Protein AF-A0A430FH25-F1 (afdb_monomer_lite)

Structure (mmCIF, N/CA/C/O backbone):
data_AF-A0A430FH25-F1
#
_entry.id   AF-A0A430FH25-F1
#
loop_
_atom_site.group_PDB
_atom_site.id
_atom_site.type_symbol
_atom_site.label_atom_id
_atom_site.label_alt_id
_atom_site.label_comp_id
_atom_site.label_asym_id
_atom_site.label_entity_id
_atom_site.label_seq_id
_atom_site.pdbx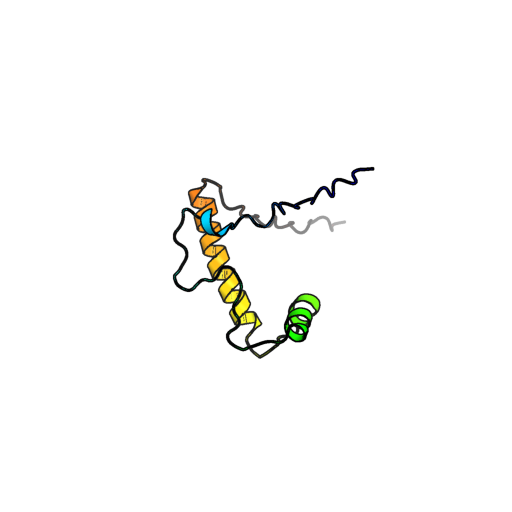_PDB_ins_code
_atom_site.Cartn_x
_atom_site.Cartn_y
_atom_site.Cartn_z
_atom_site.occupancy
_atom_site.B_iso_or_equiv
_atom_site.auth_seq_id
_atom_site.auth_comp_id
_atom_site.auth_asym_id
_atom_site.auth_atom_id
_atom_site.pdbx_PDB_model_num
ATOM 1 N N . MET A 1 1 ? -49.454 -2.433 -29.556 1.00 39.72 1 MET A N 1
ATOM 2 C CA . MET A 1 1 ? -48.746 -1.836 -28.406 1.00 39.72 1 MET A CA 1
ATOM 3 C C . MET A 1 1 ? -47.627 -2.798 -28.025 1.00 39.72 1 MET A C 1
ATOM 5 O O . MET A 1 1 ? -47.876 -3.737 -27.289 1.00 39.72 1 MET A O 1
ATOM 9 N N . TYR A 1 2 ? -46.444 -2.655 -28.626 1.00 41.56 2 TYR A N 1
ATOM 10 C CA . TYR A 1 2 ? -45.268 -3.454 -28.270 1.00 41.56 2 TYR A CA 1
ATOM 11 C C . TYR A 1 2 ? -44.275 -2.515 -27.600 1.00 41.56 2 TYR A C 1
ATOM 13 O O . TYR A 1 2 ? -43.687 -1.654 -28.246 1.00 41.56 2 TYR A O 1
ATOM 21 N N . MET A 1 3 ? -44.169 -2.633 -26.281 1.00 42.53 3 MET A N 1
ATOM 22 C CA . MET A 1 3 ? -43.205 -1.899 -25.476 1.00 42.53 3 MET A CA 1
ATOM 23 C C . MET A 1 3 ? -41.947 -2.767 -25.425 1.00 42.53 3 MET A C 1
ATOM 25 O O . MET A 1 3 ? -41.822 -3.651 -24.579 1.00 42.53 3 MET A O 1
ATOM 29 N N . GLY A 1 4 ? -41.072 -2.593 -26.417 1.00 46.38 4 GLY A N 1
ATOM 30 C CA . GLY A 1 4 ? -39.753 -3.214 -26.414 1.00 46.38 4 GLY A CA 1
ATOM 31 C C . GLY A 1 4 ? -38.969 -2.655 -25.235 1.00 46.38 4 GLY A C 1
ATOM 32 O O . GLY A 1 4 ? -38.651 -1.469 -25.211 1.00 46.38 4 GLY A O 1
ATOM 33 N N . LYS A 1 5 ? -38.713 -3.485 -24.223 1.00 55.69 5 LYS A N 1
ATOM 34 C CA . LYS A 1 5 ? -37.816 -3.120 -23.129 1.00 55.69 5 LYS A CA 1
ATOM 35 C C . LYS A 1 5 ? -36.400 -3.171 -23.688 1.00 55.69 5 LYS A C 1
ATOM 37 O O . LYS A 1 5 ? -35.838 -4.250 -23.837 1.00 55.69 5 LYS A O 1
ATOM 42 N N . ALA A 1 6 ? -35.870 -2.014 -24.068 1.00 56.72 6 ALA A N 1
ATOM 43 C CA . ALA A 1 6 ? -34.454 -1.876 -24.353 1.00 56.72 6 ALA A CA 1
ATOM 44 C C . ALA A 1 6 ? -33.706 -2.055 -23.027 1.00 56.72 6 ALA A C 1
ATOM 46 O O . ALA A 1 6 ? -33.765 -1.192 -22.152 1.00 56.72 6 ALA A O 1
ATOM 47 N N . THR A 1 7 ? -33.070 -3.209 -22.850 1.00 51.25 7 THR A N 1
ATOM 48 C CA . THR A 1 7 ? -32.111 -3.414 -21.769 1.00 51.25 7 THR A CA 1
ATOM 49 C C . THR A 1 7 ? -30.874 -2.603 -22.126 1.00 51.25 7 THR A C 1
ATOM 51 O O . THR A 1 7 ? -30.126 -2.975 -23.025 1.00 51.25 7 THR A O 1
ATOM 54 N N . VAL A 1 8 ? -30.704 -1.455 -21.476 1.00 52.00 8 VAL A N 1
ATOM 55 C CA . VAL A 1 8 ? -29.465 -0.684 -21.563 1.00 52.00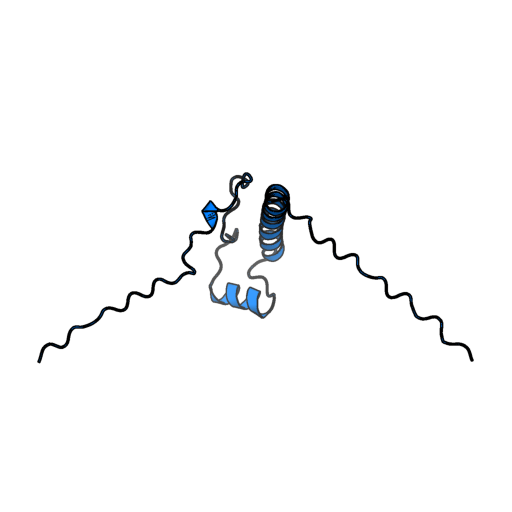 8 VAL A CA 1
ATOM 56 C C . VAL A 1 8 ? -28.444 -1.422 -20.708 1.00 52.00 8 VAL A C 1
ATOM 58 O O . VAL A 1 8 ? -28.536 -1.416 -19.483 1.00 52.00 8 VAL A O 1
ATOM 61 N N . VAL A 1 9 ? -27.533 -2.132 -21.366 1.00 58.00 9 VAL A N 1
ATOM 62 C CA . VAL A 1 9 ? -26.324 -2.652 -20.733 1.00 58.00 9 VAL A CA 1
ATOM 63 C C . VAL A 1 9 ? -25.346 -1.487 -20.706 1.00 58.00 9 VAL A C 1
ATOM 65 O O . VAL A 1 9 ? -24.955 -0.983 -21.757 1.00 58.00 9 VAL A O 1
ATOM 68 N N . PHE A 1 10 ? -25.039 -0.999 -19.509 1.00 52.22 10 PHE A N 1
ATOM 69 C CA . PHE A 1 10 ? -23.942 -0.065 -19.314 1.00 52.22 10 PHE A CA 1
ATOM 70 C C . PHE A 1 10 ? -22.665 -0.903 -19.316 1.00 52.22 10 PHE A C 1
ATOM 72 O O . PHE A 1 10 ? -22.380 -1.590 -18.340 1.00 52.22 10 PHE A O 1
ATOM 79 N N . ASP A 1 11 ? -21.964 -0.907 -20.447 1.00 53.72 11 ASP A N 1
ATOM 80 C CA . ASP A 1 11 ? -20.556 -1.295 -20.493 1.00 53.72 11 ASP A CA 1
ATOM 81 C C . ASP A 1 11 ? -19.813 -0.187 -1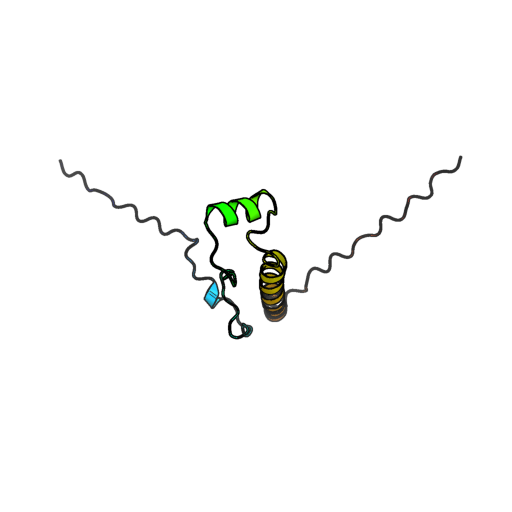9.740 1.00 53.72 11 ASP A C 1
ATOM 83 O O . ASP A 1 11 ? -19.638 0.916 -20.261 1.00 53.72 11 ASP A O 1
ATOM 87 N N . ASP A 1 12 ? -19.537 -0.414 -18.456 1.00 51.12 12 ASP A N 1
ATOM 88 C CA . ASP A 1 12 ? -18.773 0.524 -17.646 1.00 51.12 12 ASP A CA 1
ATOM 89 C C . ASP A 1 12 ? -17.307 0.429 -18.107 1.00 51.12 12 ASP A C 1
ATOM 91 O O . ASP A 1 12 ? -16.666 -0.603 -17.881 1.00 51.12 12 ASP A O 1
ATOM 95 N N . PRO A 1 13 ? -16.751 1.457 -18.781 1.00 50.62 13 PRO A N 1
ATOM 96 C CA . PRO A 1 13 ? -15.395 1.396 -19.329 1.00 50.62 13 PRO A CA 1
ATOM 97 C C . PRO A 1 13 ? -14.318 1.290 -18.237 1.00 50.62 13 PRO A C 1
ATOM 99 O O . PRO A 1 13 ? -13.141 1.126 -18.550 1.00 50.62 13 PRO A O 1
ATOM 102 N N . ASN A 1 14 ? -14.712 1.363 -16.963 1.00 51.94 14 ASN A N 1
ATOM 103 C CA . ASN A 1 14 ? -13.839 1.214 -15.811 1.00 51.94 14 ASN A CA 1
ATOM 104 C C . ASN A 1 14 ? -13.694 -0.244 -15.335 1.00 51.94 14 ASN A C 1
ATOM 106 O O . ASN A 1 14 ? -13.029 -0.491 -14.338 1.00 51.94 14 ASN A O 1
ATOM 110 N N . THR A 1 15 ? -14.288 -1.213 -16.046 1.00 46.53 15 THR A N 1
ATOM 111 C CA . THR A 1 15 ? -13.998 -2.656 -15.894 1.00 46.53 15 THR A CA 1
ATOM 112 C C . THR A 1 15 ? -12.993 -3.160 -16.932 1.00 46.53 15 THR A C 1
ATOM 114 O O . THR A 1 15 ? -13.000 -4.328 -17.315 1.00 46.53 15 THR A O 1
ATOM 117 N N . THR A 1 16 ? -12.100 -2.280 -17.396 1.00 45.50 16 THR A N 1
ATOM 118 C CA . THR A 1 16 ? -10.839 -2.759 -17.965 1.00 45.50 16 THR A CA 1
ATOM 119 C C . THR A 1 16 ? -10.023 -3.311 -16.805 1.00 45.50 16 THR A C 1
ATOM 121 O O . THR A 1 16 ? -9.543 -2.555 -15.968 1.00 45.50 16 THR A O 1
ATOM 124 N N . ASP A 1 17 ? -9.932 -4.633 -16.752 1.00 48.50 17 ASP A N 1
ATOM 125 C CA . ASP A 1 17 ? -8.911 -5.420 -16.063 1.00 48.50 17 ASP A CA 1
ATOM 126 C C . ASP A 1 17 ? -7.515 -4.868 -16.448 1.00 48.50 17 ASP A C 1
ATOM 128 O O . ASP A 1 17 ? -6.888 -5.320 -17.405 1.00 48.50 17 ASP A O 1
ATOM 132 N N . GLN A 1 18 ? -7.078 -3.789 -15.781 1.00 51.28 18 GLN A N 1
ATOM 133 C CA . GLN A 1 18 ? -5.805 -3.082 -16.027 1.00 51.28 18 GLN A CA 1
ATOM 134 C C . GLN A 1 18 ? -4.581 -3.916 -15.613 1.00 51.28 18 GLN A C 1
ATOM 136 O O . GLN A 1 18 ? -3.440 -3.541 -15.885 1.00 51.28 18 GLN A O 1
ATOM 141 N N . SER A 1 19 ? -4.812 -5.081 -15.009 1.00 50.94 19 SER A N 1
ATOM 142 C CA . SER A 1 19 ? -3.824 -6.094 -14.635 1.00 50.94 19 SER A CA 1
ATOM 143 C C . SER A 1 19 ? -2.930 -6.522 -15.795 1.00 50.94 19 SER A C 1
ATOM 145 O O . SER A 1 19 ? -1.797 -6.955 -15.587 1.00 50.94 19 SER A O 1
ATOM 147 N N . ASN A 1 20 ? -3.442 -6.427 -17.027 1.00 54.28 20 ASN A N 1
ATOM 148 C CA . ASN A 1 20 ? -2.782 -6.930 -18.230 1.00 54.28 20 ASN A CA 1
ATOM 149 C C . ASN A 1 20 ? -1.907 -5.900 -18.967 1.00 54.28 20 ASN A C 1
ATOM 151 O O . ASN A 1 20 ? -1.321 -6.249 -19.993 1.00 54.28 20 ASN A O 1
ATOM 155 N N . ASP A 1 21 ? -1.778 -4.667 -18.463 1.00 71.06 21 ASP A N 1
ATOM 156 C CA . ASP A 1 21 ? -1.048 -3.600 -19.167 1.00 71.06 21 ASP A CA 1
ATOM 157 C C . ASP A 1 21 ? 0.440 -3.482 -18.771 1.00 71.06 21 ASP A C 1
ATOM 159 O O . ASP A 1 21 ? 1.208 -2.803 -19.456 1.00 71.06 21 ASP A O 1
ATOM 163 N N . TYR A 1 22 ? 0.892 -4.167 -17.711 1.00 81.75 22 TYR A N 1
ATOM 164 C CA . TYR A 1 22 ? 2.305 -4.150 -17.314 1.00 81.75 22 TYR A CA 1
ATOM 165 C C . TYR A 1 22 ? 3.146 -5.101 -18.173 1.00 81.75 22 TYR A C 1
ATOM 167 O O . TYR A 1 22 ? 2.918 -6.309 -18.230 1.00 81.75 22 TYR A O 1
ATOM 175 N N . THR A 1 23 ? 4.180 -4.558 -18.813 1.00 88.50 23 THR A N 1
ATOM 176 C CA . THR A 1 23 ? 5.192 -5.328 -19.554 1.00 88.50 23 THR A CA 1
ATOM 177 C C . THR A 1 23 ? 6.383 -5.712 -18.677 1.00 88.50 23 THR A C 1
ATOM 179 O O . THR A 1 23 ? 7.148 -6.617 -19.023 1.00 88.50 23 THR A O 1
ATOM 182 N N . VAL A 1 24 ? 6.542 -5.044 -17.532 1.00 90.00 24 VAL A N 1
ATOM 183 C CA . VAL A 1 24 ? 7.539 -5.372 -16.507 1.00 90.00 24 VAL A CA 1
ATOM 184 C C . VAL A 1 24 ? 7.022 -6.457 -15.553 1.00 90.00 24 VAL A C 1
ATOM 186 O O . VAL A 1 24 ? 5.819 -6.552 -15.317 1.00 90.00 24 VAL A O 1
ATOM 189 N N . PRO A 1 25 ? 7.907 -7.291 -14.975 1.00 90.94 25 PRO A N 1
ATOM 190 C CA . PRO A 1 25 ? 7.484 -8.324 -14.036 1.00 90.94 25 PRO A CA 1
ATOM 191 C C . PRO A 1 25 ? 6.931 -7.716 -12.740 1.00 90.94 25 PRO A C 1
ATOM 193 O O . PRO A 1 25 ? 7.593 -6.896 -12.100 1.00 90.94 25 PRO A O 1
ATOM 196 N N . ILE A 1 26 ? 5.750 -8.180 -12.330 1.00 91.56 26 ILE A N 1
ATOM 197 C CA . ILE A 1 26 ? 5.134 -7.854 -11.039 1.00 91.56 26 ILE A CA 1
ATOM 198 C C . ILE A 1 26 ? 5.673 -8.834 -9.977 1.00 91.56 26 ILE A C 1
ATOM 200 O O . ILE A 1 26 ? 5.720 -10.040 -10.243 1.00 91.56 26 ILE A O 1
ATOM 204 N N . PRO A 1 27 ? 6.113 -8.363 -8.794 1.00 91.12 27 PRO A N 1
ATOM 205 C CA . PRO A 1 27 ? 6.574 -9.230 -7.712 1.00 91.12 27 PRO A CA 1
ATOM 206 C C . PRO A 1 27 ? 5.533 -10.277 -7.294 1.00 91.12 27 PRO A C 1
ATOM 208 O O . PRO A 1 27 ? 4.345 -9.980 -7.181 1.00 91.12 27 PRO A O 1
ATOM 211 N N . GLU A 1 28 ? 5.985 -11.501 -7.005 1.00 88.25 28 GLU A N 1
ATOM 212 C CA . GLU A 1 28 ? 5.098 -12.552 -6.499 1.00 88.25 28 GLU A CA 1
ATOM 213 C C . GLU A 1 28 ? 4.460 -12.132 -5.167 1.00 88.25 28 GLU A C 1
ATOM 215 O O . GLU A 1 28 ? 5.154 -11.744 -4.226 1.00 88.25 28 GLU A O 1
ATOM 220 N N . GLY A 1 29 ? 3.132 -12.234 -5.085 1.00 87.00 29 GLY A N 1
ATOM 221 C CA . GLY A 1 29 ? 2.365 -11.870 -3.891 1.00 87.00 29 GLY A CA 1
ATOM 222 C C . GLY A 1 29 ? 2.010 -10.385 -3.777 1.00 87.00 29 GLY A C 1
ATOM 223 O O . GLY A 1 29 ? 1.330 -10.023 -2.821 1.00 87.00 29 GLY A O 1
ATOM 224 N N . LEU A 1 30 ? 2.413 -9.535 -4.729 1.00 92.25 30 LEU A N 1
ATOM 225 C CA . LEU A 1 30 ? 1.897 -8.171 -4.819 1.00 92.25 30 LEU A CA 1
ATOM 226 C C . LEU A 1 30 ? 0.516 -8.193 -5.484 1.00 92.25 30 LEU A C 1
ATOM 228 O O . LEU A 1 30 ? 0.396 -8.394 -6.690 1.00 92.25 30 LEU A O 1
ATOM 232 N N . THR A 1 31 ? -0.526 -8.025 -4.679 1.00 91.88 31 THR A N 1
ATOM 233 C CA . THR A 1 31 ? -1.919 -7.986 -5.132 1.00 91.88 31 THR A CA 1
ATOM 234 C C . THR A 1 31 ? -2.285 -6.606 -5.673 1.00 91.88 31 THR A C 1
ATOM 236 O O . THR A 1 31 ? -1.757 -5.588 -5.219 1.00 91.88 31 THR A O 1
ATOM 239 N N . GLU A 1 32 ? -3.207 -6.562 -6.634 1.00 88.62 32 GLU A N 1
ATOM 240 C CA . GLU A 1 32 ? -3.717 -5.311 -7.220 1.00 88.62 32 GLU A CA 1
ATOM 241 C C . GLU A 1 32 ? -4.511 -4.464 -6.232 1.00 88.62 32 GLU A C 1
ATOM 243 O O . GLU A 1 32 ? -4.473 -3.240 -6.291 1.00 88.62 32 GLU A O 1
ATOM 248 N N . GLU A 1 33 ? -5.216 -5.119 -5.315 1.00 90.81 33 GLU A N 1
ATOM 249 C CA . GLU A 1 33 ? -5.887 -4.479 -4.194 1.00 90.81 33 GLU A CA 1
ATOM 250 C C . GLU A 1 33 ? -5.062 -4.702 -2.928 1.00 90.81 33 GLU A C 1
ATOM 252 O O . GLU A 1 33 ? -4.447 -5.756 -2.747 1.00 90.81 33 GLU A O 1
ATOM 257 N N . PHE A 1 34 ? -5.044 -3.717 -2.030 1.00 92.88 34 PHE A N 1
ATOM 258 C CA . PHE A 1 34 ? -4.393 -3.884 -0.737 1.00 92.88 34 PHE A CA 1
ATOM 259 C C . PHE A 1 34 ? -5.165 -4.894 0.127 1.00 92.88 34 PHE A C 1
ATOM 261 O O . PHE A 1 34 ? -6.301 -4.637 0.531 1.00 92.88 34 PHE A O 1
ATOM 268 N N . GLU A 1 35 ? -4.522 -6.017 0.457 1.00 93.31 35 GLU A N 1
ATOM 269 C CA . GLU A 1 35 ? -5.045 -7.016 1.390 1.00 93.31 35 GLU A CA 1
ATOM 270 C C . GLU A 1 35 ? -4.414 -6.834 2.785 1.00 93.31 35 GLU A C 1
ATOM 272 O O . GLU A 1 35 ? -3.247 -7.185 2.986 1.00 93.31 35 GLU A O 1
ATOM 277 N N . PRO A 1 36 ? -5.149 -6.295 3.776 1.00 93.56 36 PRO A N 1
ATOM 278 C CA . PRO A 1 36 ? -4.614 -6.098 5.119 1.00 93.56 36 PRO A CA 1
ATOM 279 C C . PRO A 1 36 ? -4.349 -7.430 5.827 1.00 93.56 36 PRO A C 1
ATOM 281 O O . PRO A 1 36 ? -5.116 -8.388 5.697 1.00 93.56 36 PRO A O 1
ATOM 284 N N . SER A 1 37 ? -3.309 -7.477 6.663 1.00 94.69 37 SER A N 1
ATOM 285 C CA . SER A 1 37 ? -2.939 -8.694 7.401 1.00 94.69 37 SER A CA 1
ATOM 286 C C . SER A 1 37 ? -3.992 -9.145 8.419 1.00 94.69 37 SER A C 1
ATOM 288 O O . SER A 1 37 ? -4.042 -10.320 8.793 1.00 94.69 37 SER A O 1
ATOM 290 N N . HIS A 1 38 ? -4.841 -8.220 8.875 1.00 94.06 38 HIS A N 1
ATOM 291 C CA . HIS A 1 38 ? -5.952 -8.503 9.775 1.00 94.06 38 HIS A CA 1
ATOM 292 C C . HIS A 1 38 ? -7.286 -8.128 9.128 1.00 94.06 38 HIS A C 1
ATOM 294 O O . HIS A 1 38 ? -7.380 -7.115 8.432 1.00 94.06 38 HIS A O 1
ATOM 300 N N . PRO A 1 39 ? -8.360 -8.887 9.410 1.00 94.94 39 PRO A N 1
ATOM 301 C CA . PRO A 1 39 ? -9.683 -8.537 8.933 1.00 94.94 39 PRO A CA 1
ATOM 302 C C . PRO A 1 39 ? -10.123 -7.208 9.542 1.00 94.94 39 PRO A C 1
ATOM 304 O O . PRO A 1 39 ? -10.048 -6.983 10.753 1.00 94.94 39 PRO A O 1
ATOM 307 N N . ILE A 1 40 ? -10.651 -6.351 8.686 1.00 95.31 40 ILE A N 1
ATOM 308 C CA . ILE A 1 40 ? -11.146 -5.028 9.037 1.00 95.31 40 ILE A CA 1
ATOM 309 C C . ILE A 1 40 ? -12.603 -4.896 8.616 1.00 95.31 40 ILE A C 1
ATOM 311 O O . ILE A 1 40 ? -13.075 -5.527 7.671 1.00 95.31 40 ILE A O 1
ATOM 315 N N . THR A 1 41 ? -13.347 -4.064 9.330 1.00 96.31 41 THR A N 1
ATOM 316 C CA . THR A 1 41 ? -14.729 -3.759 8.955 1.00 96.31 41 THR A CA 1
ATOM 317 C C . THR A 1 41 ? -14.782 -2.607 7.947 1.00 96.31 41 THR A C 1
ATOM 319 O O . THR A 1 41 ? -13.934 -1.714 8.001 1.00 96.31 41 THR A O 1
ATOM 322 N N . PRO A 1 42 ? -15.837 -2.514 7.117 1.00 95.88 42 PRO A N 1
ATOM 323 C CA . PRO A 1 42 ? -16.017 -1.377 6.208 1.00 95.88 42 PRO A CA 1
ATOM 324 C C . PRO A 1 42 ? -16.003 -0.017 6.922 1.00 95.88 42 PRO A C 1
ATOM 326 O O . PRO A 1 42 ? -15.524 0.980 6.395 1.00 95.88 42 PRO A O 1
ATOM 329 N N . ARG A 1 43 ? -16.497 0.034 8.167 1.00 95.69 43 ARG A N 1
ATOM 330 C CA . ARG A 1 43 ? -16.475 1.254 8.984 1.00 95.69 43 ARG A CA 1
ATOM 331 C C . ARG A 1 43 ? -15.059 1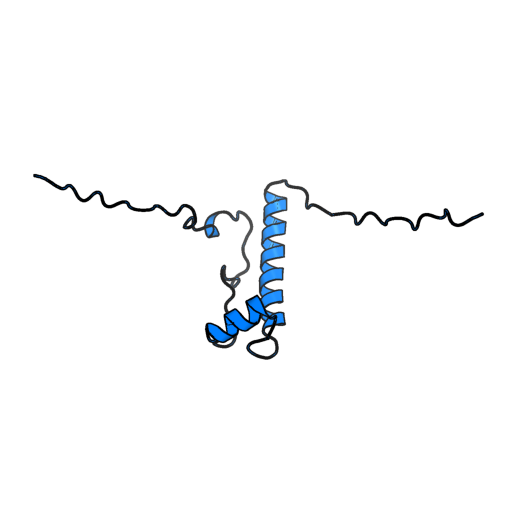.657 9.391 1.00 95.69 43 ARG A C 1
ATOM 333 O O . ARG A 1 43 ? -14.779 2.847 9.485 1.00 95.69 43 ARG A O 1
ATOM 340 N N . GLN A 1 44 ? -14.208 0.682 9.694 1.00 95.31 44 GLN A N 1
ATOM 341 C CA . GLN A 1 44 ? -12.810 0.931 10.026 1.00 95.31 44 GLN A CA 1
ATOM 342 C C . GLN A 1 44 ? -12.030 1.384 8.792 1.00 95.31 44 GLN A C 1
ATOM 344 O O . GLN A 1 44 ? -11.280 2.345 8.897 1.00 95.31 44 GLN A O 1
ATOM 349 N N . TRP A 1 45 ? -12.292 0.781 7.630 1.00 95.31 45 TRP A N 1
ATOM 350 C CA . TRP A 1 45 ? -11.732 1.242 6.359 1.00 95.31 45 TRP A CA 1
ATOM 351 C C . TRP A 1 45 ? -12.111 2.696 6.065 1.00 95.31 45 TRP A C 1
ATOM 353 O O . TRP A 1 45 ? -11.243 3.542 5.896 1.00 95.31 45 TRP A O 1
ATOM 363 N N . ALA A 1 46 ? -13.399 3.035 6.171 1.00 95.69 46 ALA A N 1
ATOM 364 C CA . ALA A 1 46 ? -13.851 4.412 5.991 1.00 95.69 46 ALA A CA 1
ATOM 365 C C . ALA A 1 46 ? -13.231 5.384 7.017 1.00 95.69 46 ALA A C 1
ATOM 367 O O . ALA A 1 46 ? -12.978 6.545 6.704 1.00 95.69 46 ALA A O 1
ATOM 368 N N . ALA A 1 47 ? -12.999 4.949 8.261 1.00 95.94 47 ALA A N 1
ATOM 369 C CA . ALA A 1 47 ? -12.348 5.777 9.279 1.00 95.94 47 ALA A CA 1
ATOM 370 C C . ALA A 1 47 ? -10.861 6.015 8.972 1.00 95.94 47 ALA A C 1
ATOM 372 O O . ALA A 1 47 ? -10.366 7.114 9.229 1.00 95.94 47 ALA A O 1
ATOM 373 N N . TRP A 1 48 ? -10.183 5.021 8.402 1.00 95.25 48 TRP A N 1
ATOM 374 C CA . TRP A 1 48 ? -8.839 5.172 7.865 1.00 95.25 48 TRP A CA 1
ATOM 375 C C . TRP A 1 48 ? -8.828 6.174 6.703 1.00 95.25 48 TRP A C 1
ATOM 377 O O . TRP A 1 48 ? -8.220 7.231 6.828 1.00 95.25 48 TRP A O 1
ATOM 387 N N . GLU A 1 49 ? -9.599 5.930 5.643 1.00 93.69 49 GLU A N 1
ATOM 388 C CA . GLU A 1 49 ? -9.603 6.766 4.430 1.00 93.69 49 GLU A CA 1
ATOM 389 C C . GLU A 1 49 ? -9.990 8.229 4.698 1.00 93.69 49 GLU A C 1
ATOM 391 O O . GLU A 1 49 ? -9.464 9.147 4.075 1.00 93.69 49 GLU A O 1
ATOM 396 N N . THR A 1 50 ? -10.920 8.473 5.629 1.00 96.31 50 THR A N 1
ATOM 397 C CA . THR A 1 50 ? -11.449 9.828 5.872 1.00 96.31 50 THR A CA 1
ATOM 398 C C . THR A 1 50 ? -10.759 10.586 7.001 1.00 96.31 50 THR A C 1
ATOM 400 O O . THR A 1 50 ? -10.874 11.811 7.063 1.00 96.31 50 THR A O 1
ATOM 403 N N . ARG A 1 51 ? -10.110 9.892 7.945 1.00 95.88 51 ARG A N 1
ATOM 404 C CA . ARG A 1 51 ? -9.564 10.506 9.173 1.00 95.88 51 ARG A CA 1
ATOM 405 C C . ARG A 1 51 ? -8.153 10.041 9.529 1.00 95.88 51 ARG A C 1
ATOM 407 O O . ARG A 1 51 ? -7.634 10.512 10.536 1.00 95.88 51 ARG A O 1
ATOM 414 N N . GLY A 1 52 ? -7.566 9.117 8.772 1.00 94.06 52 GLY A N 1
ATOM 415 C CA . GLY A 1 52 ? -6.262 8.522 9.074 1.00 94.06 52 GLY A CA 1
ATOM 416 C C . GLY A 1 52 ? -6.250 7.714 10.374 1.00 94.06 52 GLY A C 1
ATOM 417 O O . GLY A 1 52 ? -5.216 7.605 11.023 1.00 94.06 52 GLY A O 1
ATOM 418 N N . ILE A 1 53 ? -7.403 7.203 10.823 1.00 96.50 53 ILE A N 1
ATOM 419 C CA . ILE A 1 53 ? -7.466 6.399 12.050 1.00 96.50 53 ILE A CA 1
ATOM 420 C C . ILE A 1 53 ? -7.139 4.953 11.693 1.00 96.50 53 ILE A C 1
ATOM 422 O O . ILE A 1 53 ? -7.947 4.290 11.042 1.00 96.50 53 ILE A O 1
ATOM 426 N N . GLU A 1 54 ? -5.985 4.464 12.147 1.00 96.94 54 GLU A N 1
ATOM 427 C CA . GLU A 1 54 ? -5.586 3.078 11.912 1.00 96.94 54 GLU A CA 1
ATOM 428 C C . GLU A 1 54 ? -6.617 2.081 12.492 1.00 96.94 54 GLU A C 1
ATOM 430 O O . GLU A 1 54 ? -7.020 2.203 13.657 1.00 96.94 54 GLU A O 1
ATOM 435 N N . PRO A 1 55 ? -7.033 1.058 11.724 1.00 95.75 55 PRO A N 1
ATOM 436 C CA . PRO A 1 55 ? -7.931 0.009 12.203 1.00 95.75 55 PRO A CA 1
ATOM 437 C C . PRO A 1 55 ? -7.271 -0.905 13.244 1.00 95.75 55 PRO A C 1
ATOM 439 O O . PRO A 1 55 ? -7.951 -1.414 14.140 1.00 95.75 55 PRO A O 1
ATOM 442 N N . TYR A 1 56 ? -5.959 -1.101 13.118 1.00 96.31 56 TYR A N 1
ATOM 443 C CA . TYR A 1 56 ? -5.072 -1.789 14.047 1.00 96.31 56 TYR A CA 1
ATOM 444 C C . TYR A 1 56 ? -3.659 -1.219 13.900 1.00 96.31 56 TYR A C 1
ATOM 446 O O . TYR A 1 56 ? -3.323 -0.625 12.880 1.00 96.31 56 TYR A O 1
ATOM 454 N N . LYS A 1 57 ? -2.828 -1.414 14.926 1.00 96.88 57 LYS A N 1
ATOM 455 C CA . LYS A 1 57 ? -1.459 -0.891 14.951 1.00 96.88 57 LYS A CA 1
ATOM 456 C C . LYS A 1 57 ? -0.629 -1.463 13.797 1.00 96.88 57 LYS A C 1
ATOM 458 O O . LYS A 1 57 ? -0.472 -2.681 13.737 1.00 96.88 57 LYS A O 1
ATOM 463 N N . GLY A 1 58 ? -0.036 -0.590 12.984 1.00 96.06 58 GLY A N 1
ATOM 464 C CA . GLY A 1 58 ? 0.847 -0.978 11.875 1.00 96.06 58 GLY A CA 1
ATOM 465 C C . GLY A 1 58 ? 0.125 -1.170 10.542 1.00 96.06 58 GLY A C 1
ATOM 466 O O . GLY A 1 58 ? 0.751 -1.557 9.561 1.00 96.06 58 GLY A O 1
ATOM 467 N N . PHE A 1 59 ? -1.175 -0.877 10.483 1.00 96.62 59 PHE A N 1
ATOM 468 C CA . PHE A 1 59 ? -1.927 -0.893 9.233 1.00 96.62 59 PHE A CA 1
ATOM 469 C C . PHE A 1 59 ? -1.371 0.116 8.216 1.00 96.62 59 PHE A C 1
ATOM 471 O O . PHE A 1 59 ? -1.250 -0.213 7.039 1.00 96.62 59 PHE A O 1
ATOM 478 N N . GLU A 1 60 ? -0.990 1.321 8.653 1.00 96.12 60 GLU A N 1
ATOM 479 C CA . GLU A 1 60 ? -0.389 2.332 7.774 1.00 96.12 60 GLU A CA 1
ATOM 480 C C . GLU A 1 60 ? 0.947 1.851 7.196 1.00 96.12 60 GLU A C 1
ATOM 482 O O . GLU A 1 60 ? 1.237 2.077 6.022 1.00 96.12 60 GLU A O 1
ATOM 487 N N . GLU A 1 61 ? 1.754 1.155 8.000 1.00 97.12 61 GLU A N 1
ATOM 488 C CA . GLU A 1 61 ? 3.037 0.600 7.561 1.00 97.12 61 GLU A CA 1
ATOM 489 C C . GLU A 1 61 ? 2.842 -0.491 6.498 1.00 97.12 61 GLU A C 1
ATOM 491 O O . GLU A 1 61 ? 3.566 -0.506 5.497 1.00 97.12 61 GLU A O 1
ATOM 496 N N . GLU A 1 62 ? 1.854 -1.374 6.679 1.00 96.56 62 GLU A N 1
ATOM 497 C CA . GLU A 1 62 ? 1.485 -2.396 5.691 1.00 96.56 62 GLU A CA 1
ATOM 498 C C . GLU A 1 62 ? 1.004 -1.759 4.386 1.00 96.56 62 GLU A C 1
ATOM 500 O O . GLU A 1 62 ? 1.521 -2.085 3.315 1.00 96.56 62 GLU A O 1
ATOM 505 N N . TYR A 1 63 ? 0.082 -0.800 4.486 1.00 95.31 63 TYR A N 1
ATOM 506 C CA . TYR A 1 63 ? -0.463 -0.076 3.340 1.00 95.31 63 TYR A CA 1
ATOM 507 C C . TYR A 1 63 ? 0.639 0.661 2.565 1.00 95.31 63 TYR A C 1
ATOM 509 O O . TYR A 1 63 ? 0.787 0.493 1.357 1.00 95.31 63 TYR A O 1
ATOM 517 N N . THR A 1 64 ? 1.500 1.394 3.273 1.00 95.12 64 THR A N 1
ATOM 518 C CA . THR A 1 64 ? 2.637 2.117 2.683 1.00 95.12 64 THR A CA 1
ATOM 519 C C . THR A 1 64 ? 3.640 1.168 2.026 1.00 95.12 64 THR A C 1
ATOM 521 O O . THR A 1 64 ? 4.280 1.516 1.034 1.00 95.12 64 THR A O 1
ATOM 524 N N . THR A 1 65 ? 3.842 -0.023 2.592 1.00 95.88 65 THR A N 1
ATOM 525 C CA . THR A 1 65 ? 4.741 -1.025 2.007 1.00 95.88 65 THR A CA 1
ATOM 526 C C . THR A 1 65 ? 4.180 -1.535 0.686 1.00 95.88 65 THR A C 1
ATOM 528 O O . THR A 1 65 ? 4.908 -1.564 -0.304 1.00 95.88 65 THR A O 1
ATOM 531 N N . TRP A 1 66 ? 2.888 -1.863 0.655 1.00 95.56 66 TRP A N 1
ATOM 532 C CA . TRP A 1 66 ? 2.188 -2.251 -0.566 1.00 95.56 66 TRP A CA 1
ATOM 533 C C . TRP A 1 66 ? 2.247 -1.147 -1.637 1.00 95.56 66 TRP A C 1
ATOM 535 O O . TRP A 1 66 ? 2.651 -1.424 -2.768 1.00 95.56 66 TRP A O 1
ATOM 545 N N . GLU A 1 67 ? 1.980 0.114 -1.274 1.00 94.69 67 GLU A N 1
ATOM 546 C CA . GLU A 1 67 ? 2.087 1.250 -2.204 1.00 94.69 67 GLU A CA 1
ATOM 547 C C . GLU A 1 67 ? 3.502 1.411 -2.767 1.00 94.69 67 GLU A C 1
ATOM 549 O O . GLU A 1 67 ? 3.673 1.626 -3.965 1.00 94.69 67 GLU A O 1
ATOM 554 N N . LYS A 1 68 ? 4.537 1.272 -1.931 1.00 94.75 68 LYS A N 1
ATOM 555 C CA . LYS A 1 68 ? 5.936 1.383 -2.370 1.00 94.75 68 LYS A CA 1
ATOM 556 C C . LYS A 1 68 ? 6.343 0.281 -3.339 1.00 94.75 68 LYS A C 1
ATOM 558 O O . LYS A 1 68 ? 7.165 0.533 -4.220 1.00 94.75 68 LYS A O 1
ATOM 563 N N . GLU A 1 69 ? 5.838 -0.940 -3.176 1.00 94.94 69 GLU A N 1
ATOM 564 C CA . GLU A 1 69 ? 6.112 -2.011 -4.139 1.00 94.94 69 GLU A CA 1
ATOM 565 C C . GLU A 1 69 ? 5.437 -1.723 -5.485 1.00 94.94 69 GLU A C 1
ATOM 567 O O . GLU A 1 69 ? 6.095 -1.826 -6.522 1.00 94.94 69 GLU A O 1
ATOM 572 N N . TRP A 1 70 ? 4.191 -1.239 -5.480 1.00 93.94 70 TRP A N 1
ATOM 573 C CA . TRP A 1 70 ? 3.534 -0.774 -6.705 1.00 93.94 70 TRP A CA 1
ATOM 574 C C . TRP A 1 70 ? 4.236 0.430 -7.334 1.00 93.94 70 TRP A C 1
ATOM 576 O O . TRP A 1 70 ? 4.424 0.459 -8.546 1.00 93.94 70 TRP A O 1
ATOM 586 N N . GLU A 1 71 ? 4.727 1.388 -6.549 1.00 92.31 71 GLU A N 1
ATOM 587 C CA . GLU A 1 71 ? 5.488 2.532 -7.064 1.00 92.31 71 GLU A CA 1
ATOM 588 C C . GLU A 1 71 ? 6.746 2.081 -7.827 1.00 92.31 71 GLU A C 1
ATOM 590 O O . GLU A 1 71 ? 7.069 2.626 -8.886 1.00 92.31 71 GLU A O 1
ATOM 595 N N . LYS A 1 72 ? 7.444 1.048 -7.337 1.00 92.50 72 LYS A N 1
ATOM 596 C CA . LYS A 1 72 ? 8.603 0.470 -8.039 1.00 92.50 72 LYS A CA 1
ATOM 597 C C . LYS A 1 72 ? 8.202 -0.157 -9.369 1.00 92.50 72 LYS A C 1
ATOM 599 O O . LYS A 1 72 ? 8.899 0.068 -10.360 1.00 92.50 72 LYS A O 1
ATOM 604 N N . VAL A 1 73 ? 7.106 -0.917 -9.394 1.00 91.88 73 VAL A N 1
ATOM 605 C CA . VAL A 1 73 ? 6.565 -1.525 -10.621 1.00 91.88 73 VAL A CA 1
ATOM 606 C C . VAL A 1 73 ? 6.176 -0.433 -11.616 1.00 91.88 73 VAL A C 1
ATOM 608 O O . VAL A 1 73 ? 6.650 -0.442 -12.750 1.00 91.88 73 VAL A O 1
ATOM 611 N N . ASN A 1 74 ? 5.433 0.578 -11.172 1.00 90.06 74 ASN A N 1
ATOM 612 C CA . ASN A 1 74 ? 4.978 1.695 -12.002 1.00 90.06 74 ASN A CA 1
ATOM 613 C C . ASN A 1 74 ? 6.152 2.488 -12.573 1.00 90.06 74 ASN A C 1
ATOM 615 O O . ASN A 1 74 ? 6.156 2.859 -13.746 1.00 90.06 74 ASN A O 1
ATOM 619 N N . ARG A 1 75 ? 7.195 2.712 -11.771 1.00 87.94 75 ARG A N 1
ATOM 620 C CA . ARG A 1 75 ? 8.421 3.369 -12.229 1.00 87.94 75 ARG A CA 1
ATOM 621 C C . ARG A 1 75 ? 9.180 2.525 -13.251 1.00 87.94 75 ARG A C 1
ATOM 623 O O . ARG A 1 75 ? 9.726 3.079 -14.210 1.00 87.94 75 ARG A O 1
ATOM 630 N N . ALA A 1 76 ? 9.246 1.211 -13.048 1.00 90.12 76 ALA A N 1
ATOM 631 C CA . ALA A 1 76 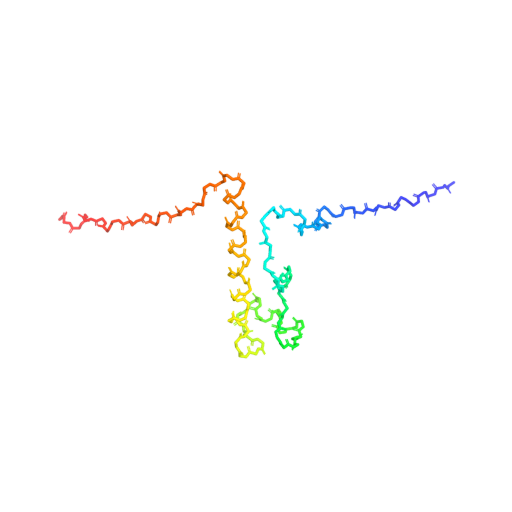? 9.856 0.300 -14.009 1.00 90.12 76 ALA A CA 1
ATOM 632 C C . ALA A 1 76 ? 9.075 0.299 -15.329 1.00 90.12 76 ALA A C 1
ATOM 634 O O . ALA A 1 76 ? 9.697 0.378 -16.387 1.00 90.12 76 ALA A O 1
ATOM 635 N N . GLN A 1 77 ? 7.742 0.306 -15.265 1.00 89.12 77 GLN A N 1
ATOM 636 C CA . GLN A 1 77 ? 6.865 0.403 -16.429 1.00 89.12 77 GLN A CA 1
ATOM 637 C C . GLN A 1 77 ? 7.072 1.719 -17.184 1.00 89.12 77 GLN A C 1
ATOM 639 O O . GLN A 1 77 ? 7.404 1.688 -18.360 1.00 89.12 77 GLN A O 1
ATOM 644 N N . LEU A 1 78 ? 7.026 2.864 -16.491 1.00 86.56 78 LEU A N 1
ATOM 645 C CA . LEU A 1 78 ? 7.338 4.185 -17.061 1.00 86.56 78 LEU A CA 1
ATOM 646 C C . LEU A 1 78 ? 8.679 4.196 -17.805 1.00 86.56 78 LEU A C 1
ATOM 648 O O . LEU A 1 78 ? 8.788 4.733 -18.905 1.00 86.56 78 LEU A O 1
ATOM 652 N N . THR A 1 79 ? 9.697 3.567 -17.213 1.00 86.25 79 THR A N 1
ATOM 653 C CA . THR A 1 79 ? 11.023 3.450 -17.832 1.00 86.25 79 THR A CA 1
ATOM 654 C C . THR A 1 79 ? 10.988 2.551 -19.073 1.00 86.25 79 THR A C 1
ATOM 656 O O . THR A 1 79 ? 11.612 2.880 -20.081 1.00 86.25 79 THR A O 1
ATOM 659 N N . ALA A 1 80 ? 10.266 1.427 -19.020 1.00 86.19 80 ALA A N 1
ATOM 660 C CA . ALA A 1 80 ? 10.094 0.508 -20.147 1.00 86.19 80 ALA A CA 1
ATOM 661 C C . ALA A 1 80 ? 9.325 1.154 -21.312 1.00 86.19 80 ALA A C 1
ATOM 663 O O . ALA A 1 80 ? 9.671 0.928 -22.471 1.00 86.19 80 ALA A O 1
ATOM 664 N N . ASP A 1 81 ? 8.363 2.021 -21.003 1.00 85.50 81 ASP A N 1
ATOM 665 C CA . ASP A 1 81 ? 7.585 2.798 -21.972 1.00 85.50 81 ASP A CA 1
ATOM 666 C C . ASP A 1 81 ? 8.385 3.971 -22.575 1.00 85.50 81 ASP A C 1
ATOM 668 O O . ASP A 1 81 ? 7.902 4.676 -23.463 1.00 85.50 81 ASP A O 1
ATOM 672 N N . GLY A 1 82 ? 9.630 4.179 -22.127 1.00 81.00 82 GLY A N 1
ATOM 673 C CA . GLY A 1 82 ? 10.522 5.228 -22.620 1.00 81.00 82 GLY A CA 1
ATOM 674 C C . GLY A 1 82 ? 10.204 6.623 -22.079 1.00 81.00 82 GLY A C 1
ATOM 675 O O . GLY A 1 82 ? 10.709 7.610 -22.618 1.00 81.00 82 GLY A O 1
ATOM 676 N N . ALA A 1 83 ? 9.384 6.722 -21.031 1.00 75.31 83 ALA A N 1
ATOM 677 C CA . ALA A 1 83 ? 9.111 7.972 -20.341 1.00 75.31 83 ALA A CA 1
ATOM 678 C C . ALA A 1 83 ? 10.206 8.265 -19.305 1.00 75.31 83 ALA A C 1
ATOM 680 O O . ALA A 1 83 ? 10.607 7.403 -18.519 1.00 75.31 83 ALA A O 1
ATOM 681 N N . GLU A 1 84 ? 10.689 9.507 -19.276 1.00 61.28 84 GLU A N 1
ATOM 682 C CA . GLU A 1 84 ? 11.601 9.949 -18.224 1.00 61.28 84 GLU A CA 1
ATOM 683 C C . GLU A 1 84 ? 10.808 10.178 -16.927 1.00 61.28 84 GLU A C 1
ATOM 685 O O . GLU A 1 84 ? 9.754 10.822 -16.958 1.00 61.28 84 GLU A O 1
ATOM 690 N N . PRO A 1 85 ? 11.279 9.677 -15.769 1.00 60.50 85 PRO A N 1
ATOM 691 C CA . PRO A 1 85 ? 10.631 9.973 -14.502 1.00 60.50 85 PRO A CA 1
ATOM 692 C C . PRO A 1 85 ? 10.655 11.487 -14.282 1.00 60.50 85 PRO A C 1
ATOM 694 O O . PRO A 1 85 ? 11.719 12.105 -14.327 1.00 60.50 85 PRO A O 1
ATOM 697 N N . LEU A 1 86 ? 9.486 12.082 -14.030 1.00 60.12 86 LEU A N 1
ATOM 698 C CA . LEU A 1 86 ? 9.369 13.490 -13.661 1.00 60.12 86 LEU A CA 1
ATOM 699 C C . LEU A 1 86 ? 10.046 13.705 -12.304 1.00 60.12 86 LEU A C 1
ATOM 701 O O . LEU A 1 86 ? 9.423 13.612 -11.248 1.00 60.12 86 LEU A O 1
ATOM 705 N N . VAL A 1 87 ? 11.344 13.990 -12.326 1.00 56.19 87 VAL A N 1
ATOM 706 C CA . VAL A 1 87 ? 12.046 14.548 -11.177 1.00 56.19 87 VAL A CA 1
ATOM 707 C C . VAL A 1 87 ? 11.576 15.993 -11.078 1.00 56.19 87 VAL A C 1
ATOM 709 O O . VAL A 1 87 ? 12.062 16.861 -11.800 1.00 56.19 87 VAL A O 1
ATOM 712 N N . MET A 1 88 ? 10.580 16.254 -10.229 1.00 53.06 88 MET A N 1
ATOM 713 C CA . MET A 1 88 ? 10.303 17.626 -9.816 1.00 53.06 88 MET A CA 1
ATOM 714 C C . MET 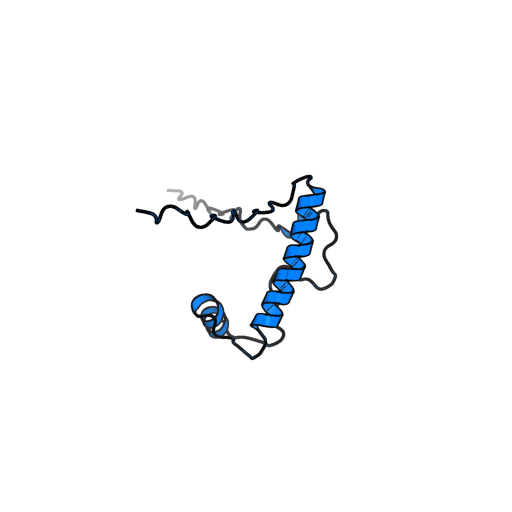A 1 88 ? 11.510 18.106 -9.018 1.00 53.06 88 MET A C 1
ATOM 716 O O . MET A 1 88 ? 11.635 17.831 -7.825 1.00 53.06 88 MET A O 1
ATOM 720 N N . ASP A 1 89 ? 12.424 18.790 -9.699 1.00 50.91 89 ASP A N 1
ATOM 721 C CA . ASP A 1 89 ? 13.466 19.552 -9.037 1.00 50.91 89 ASP A CA 1
ATOM 722 C C . ASP A 1 89 ? 12.741 20.642 -8.244 1.00 50.91 89 ASP A C 1
ATOM 724 O O . ASP A 1 89 ? 12.115 21.540 -8.816 1.00 50.91 89 ASP A O 1
ATOM 728 N N . MET A 1 90 ? 12.696 20.490 -6.919 1.00 47.38 90 MET A N 1
ATOM 729 C CA . MET A 1 90 ? 12.131 21.510 -6.049 1.00 47.38 90 MET A CA 1
ATOM 730 C C . MET A 1 90 ? 12.944 22.773 -6.291 1.00 47.38 90 MET A C 1
ATOM 732 O O . MET A 1 90 ? 14.067 22.885 -5.799 1.00 47.38 90 MET A O 1
ATOM 736 N N . VAL A 1 91 ? 12.385 23.715 -7.056 1.00 58.44 91 VAL A N 1
ATOM 737 C CA . VAL A 1 91 ? 12.955 25.050 -7.200 1.00 58.44 91 VAL A CA 1
ATOM 738 C C . VAL A 1 91 ? 13.086 25.587 -5.784 1.00 58.44 91 VAL A C 1
ATOM 740 O O . VAL A 1 91 ? 12.091 25.916 -5.135 1.00 58.44 91 VAL A O 1
ATOM 743 N N . ARG A 1 92 ? 14.319 25.619 -5.269 1.00 53.59 92 ARG A N 1
ATOM 744 C CA . ARG A 1 92 ? 14.623 26.395 -4.078 1.00 53.59 92 ARG A CA 1
ATOM 745 C C . ARG A 1 92 ? 14.287 27.824 -4.463 1.00 53.59 92 ARG A C 1
ATOM 747 O O . ARG A 1 92 ? 14.989 28.427 -5.264 1.00 53.59 92 ARG A O 1
ATOM 754 N N . LEU A 1 93 ? 13.172 28.329 -3.947 1.00 52.81 93 LEU A N 1
ATOM 755 C CA . LEU A 1 93 ? 12.954 29.761 -3.881 1.00 52.81 93 LEU A CA 1
ATOM 756 C C . LEU A 1 93 ? 14.090 30.283 -3.006 1.00 52.81 93 LEU A C 1
ATOM 758 O O . LEU A 1 93 ? 14.045 30.137 -1.782 1.00 52.81 93 LEU A O 1
ATOM 762 N N . ASP A 1 94 ? 15.150 30.782 -3.640 1.00 58.38 94 ASP A N 1
ATOM 763 C CA . ASP A 1 94 ? 16.160 31.559 -2.945 1.00 58.38 94 ASP A CA 1
ATOM 764 C C . ASP A 1 94 ? 15.420 32.633 -2.135 1.00 58.38 94 ASP A C 1
ATOM 766 O O . ASP A 1 94 ? 14.526 33.301 -2.673 1.00 58.38 94 ASP A O 1
ATOM 770 N N . PRO A 1 95 ? 15.701 32.770 -0.828 1.00 55.25 95 PRO A N 1
ATOM 771 C CA . PRO A 1 95 ? 15.108 33.833 -0.043 1.00 55.25 95 PRO A CA 1
ATOM 772 C C . PRO A 1 95 ? 15.565 35.146 -0.667 1.00 55.25 95 PRO A C 1
ATOM 774 O O . PRO A 1 95 ? 16.753 35.452 -0.656 1.00 55.25 95 PRO A O 1
ATOM 777 N N . ASN A 1 96 ? 14.619 35.876 -1.254 1.00 52.59 96 ASN A N 1
ATOM 778 C CA . ASN A 1 96 ? 14.846 37.176 -1.865 1.00 52.59 96 ASN A CA 1
ATOM 779 C C . ASN A 1 96 ? 15.647 38.070 -0.895 1.00 52.59 96 ASN A C 1
ATOM 781 O O . ASN A 1 96 ? 15.102 38.419 0.156 1.00 52.59 96 ASN A O 1
ATOM 785 N N . PRO A 1 97 ? 16.910 38.435 -1.183 1.00 51.00 97 PRO A N 1
ATOM 786 C CA . PRO A 1 97 ? 17.671 39.338 -0.336 1.00 51.00 97 PRO A CA 1
ATOM 787 C C . PRO A 1 97 ? 17.394 40.783 -0.761 1.00 51.00 97 PRO A C 1
ATOM 789 O O . PRO A 1 97 ? 18.312 41.516 -1.090 1.00 51.00 97 PRO A O 1
ATOM 792 N N . ASP A 1 98 ? 16.129 41.194 -0.755 1.00 52.38 98 ASP A N 1
ATOM 793 C CA . ASP A 1 98 ? 15.769 42.611 -0.831 1.00 52.38 98 ASP A CA 1
ATOM 794 C C . ASP A 1 98 ? 15.046 42.975 0.466 1.00 52.38 98 ASP A C 1
ATOM 796 O O . ASP A 1 98 ? 13.825 43.103 0.561 1.00 52.38 98 ASP A O 1
ATOM 800 N N . THR A 1 99 ? 15.844 43.050 1.527 1.00 53.38 99 THR A N 1
ATOM 801 C CA . THR A 1 99 ? 15.531 43.796 2.747 1.00 53.38 99 THR A CA 1
ATOM 802 C C . THR A 1 99 ? 16.762 44.617 3.120 1.00 53.38 99 THR A C 1
ATOM 804 O O . THR A 1 99 ? 17.402 44.316 4.114 1.00 53.38 99 THR A O 1
ATOM 807 N N . GLU A 1 100 ? 17.096 45.615 2.303 1.00 47.62 100 GLU A N 1
ATOM 808 C CA . GLU A 1 100 ? 17.933 46.799 2.594 1.00 47.62 100 GLU A CA 1
ATOM 809 C C . GLU A 1 100 ? 17.491 47.853 1.549 1.00 47.62 100 GLU A C 1
ATOM 811 O O . GLU A 1 100 ? 17.399 47.506 0.376 1.00 47.62 100 GLU A O 1
ATOM 816 N N . GLU A 1 101 ? 17.084 49.100 1.799 1.00 42.12 101 GLU A N 1
ATOM 817 C CA . GLU A 1 101 ? 17.041 50.046 2.928 1.00 42.12 101 GLU A CA 1
ATOM 818 C C . GLU A 1 101 ? 15.811 50.966 2.754 1.00 42.12 101 GLU A C 1
ATOM 820 O O . GLU A 1 101 ? 15.418 51.223 1.589 1.00 42.12 101 GLU A O 1
#

pLDDT: mean 76.98, std 20.24, range [39.72, 97.12]

Foldseek 3Di:
DDDPPPPDDPPPVVPPPCVPVQPDDQDPPLDPDQDFPDDADPVQVCCCVPPVDHRDPCRVVSVVVSVVSVVVSVVVRCVVVVHDPPPPPPPPPDPPPPPDD

Organism: NCBI:txid2306973

Secondary structure (DSSP, 8-state):
------------GGG--GGG---SPPPTT--SS---SS---HHHHHHHHHH---SSTTHHHHHHHHHHHHHHHHHHHHHHTTPPP----------------

Radius of gyration: 23.05 Å; chains: 1; bounding box: 67×63×43 Å

Sequence (101 aa):
MYMGKATVVFDDPNTTDQSNDYTVPIPEGLTEEFEPSHPITPRQWAAWETRGIEPYKGFEEEYTTWEKEWEKVNRAQLTADGAEPLVMDMVRLDPNPDTEE